Protein AF-A0A7R9YYU7-F1 (afdb_monomer)

Radius of gyration: 16.04 Å; Cα contacts (8 Å, |Δi|>4): 219; chains: 1; bounding box: 44×41×41 Å

Nearest PDB structures (foldseek):
  7plb-assembly1_A  TM=6.185E-01  e=3.438E-02  Caulobacter vibrioides CB15
  4qrj-assembly2_B  TM=6.842E-01  e=5.030E-01  Bacteroides uniformis ATCC 8492
  5d9c-assembly1_A  TM=5.749E-01  e=6.822E-01  Photinus pyralis
  5c2v-assembly1_B  TM=3.271E-01  e=8.074E-02  Candidatus Kuenenia stuttgartensis
  6n01-assembly4_D  TM=6.478E-01  e=3.133E+00  Citrobacter koseri ATCC BAA-895

Sequence (99 aa):
RDKVRQQTWKPIGSAIYGKKVNEEFGKKIALSYDGSVLVVSATGYGLVRVFRLLKNSGTDGSFSWAQMGPDIKGPTGGDDGFGQAVGVTDDGITIIVGA

pLDDT: mean 92.87, std 9.55, range [49.62, 98.75]

Secondary structure (DSSP, 8-state):
------------SSPP--SSTT--EEEEEEE-TTS-EEEEEEGGGTEEEEEEEEE-SSTT--EEEEE-SSPEE-TTSSTT-TTSEEEE-TTS--EEEE-

Organism: NCBI:txid2749911

Mean predicted aligned error: 4.76 Å

Foldseek 3Di:
DDDDPPDDDDDAADDDDDPDPQQCWQLEWEAAQVRQKIWIHSQSQLWIWIWGWAQDPDPPRGIHIDTDDDIDHDPPRRPQCWQVYWYAYNVRPDIDIDD

Structure (mmCIF, N/CA/C/O backbone):
data_AF-A0A7R9YYU7-F1
#
_entry.id   AF-A0A7R9YYU7-F1
#
loop_
_atom_site.group_PDB
_atom_site.id
_atom_site.type_symbol
_atom_site.label_atom_id
_atom_site.label_alt_id
_atom_site.label_comp_id
_atom_site.label_asym_id
_atom_site.label_entity_id
_atom_site.label_seq_id
_atom_site.pdbx_PDB_ins_code
_atom_site.Cartn_x
_atom_site.Cartn_y
_atom_site.Cartn_z
_atom_site.occupancy
_atom_site.B_iso_or_equiv
_atom_site.auth_seq_id
_atom_site.auth_comp_id
_atom_site.auth_asym_id
_atom_site.auth_atom_id
_atom_site.pdbx_PDB_model_num
ATOM 1 N N . ARG A 1 1 ? -28.124 29.172 14.518 1.00 49.62 1 ARG A N 1
ATOM 2 C CA . ARG A 1 1 ? -26.666 29.350 14.306 1.00 49.62 1 ARG A CA 1
ATOM 3 C C . ARG A 1 1 ? -26.048 27.963 14.369 1.00 49.62 1 ARG A C 1
ATOM 5 O O . ARG A 1 1 ? -25.842 27.454 15.465 1.00 49.62 1 ARG A O 1
ATOM 12 N N . ASP A 1 2 ? -25.865 27.334 13.213 1.00 52.81 2 ASP A N 1
ATOM 13 C CA . ASP A 1 2 ? -25.385 25.958 13.109 1.00 52.81 2 ASP A CA 1
ATOM 14 C C . ASP A 1 2 ? -23.903 25.881 13.467 1.00 52.81 2 ASP A C 1
ATOM 16 O O . ASP A 1 2 ? -23.068 26.601 12.919 1.00 52.81 2 ASP A O 1
ATOM 20 N N . LYS A 1 3 ? -23.572 25.037 14.447 1.00 56.47 3 LYS A N 1
ATOM 21 C CA . LYS A 1 3 ? -22.185 24.748 14.803 1.00 56.47 3 LYS A CA 1
ATOM 22 C C . LYS A 1 3 ? -21.587 23.887 13.692 1.00 56.47 3 LYS A C 1
ATOM 24 O O . LYS A 1 3 ? -21.900 22.702 13.603 1.00 56.47 3 LYS A O 1
ATOM 29 N N . VAL A 1 4 ? -20.707 24.467 12.880 1.00 66.31 4 VAL A N 1
ATOM 30 C CA . VAL A 1 4 ? -19.809 23.704 12.005 1.00 66.31 4 VAL A CA 1
ATOM 31 C C . VAL A 1 4 ? -18.991 22.773 12.903 1.00 66.31 4 VAL A C 1
ATOM 33 O O . VAL A 1 4 ? -18.192 23.232 13.720 1.00 66.31 4 VAL A O 1
ATOM 36 N N . ARG A 1 5 ? -19.227 21.459 12.818 1.00 68.31 5 ARG A N 1
ATOM 37 C CA . ARG A 1 5 ? -18.371 20.473 13.486 1.00 68.31 5 ARG A CA 1
ATOM 38 C C . ARG A 1 5 ? -17.029 20.486 12.761 1.00 68.31 5 ARG A C 1
ATOM 40 O O . ARG A 1 5 ? -16.981 20.157 11.581 1.00 68.31 5 ARG A O 1
ATOM 47 N N . GLN A 1 6 ? -15.955 20.871 13.446 1.00 70.56 6 GLN A N 1
ATOM 48 C CA . GLN A 1 6 ? -14.610 20.681 12.908 1.00 70.56 6 GLN A CA 1
ATOM 49 C C . GLN A 1 6 ? -14.363 19.176 12.764 1.00 70.56 6 GLN A C 1
ATOM 51 O O . GLN A 1 6 ? -14.312 18.454 13.759 1.00 70.56 6 GLN A O 1
ATOM 56 N N . GLN A 1 7 ? -14.275 18.696 11.525 1.00 83.06 7 GLN A N 1
ATOM 57 C CA . GLN A 1 7 ? -13.852 17.333 11.228 1.00 83.06 7 GLN A CA 1
ATOM 58 C C . GLN A 1 7 ? -12.327 17.323 11.176 1.00 83.06 7 GLN A C 1
ATOM 60 O O . GLN A 1 7 ? -11.725 17.915 10.283 1.00 83.06 7 GLN A O 1
ATOM 65 N N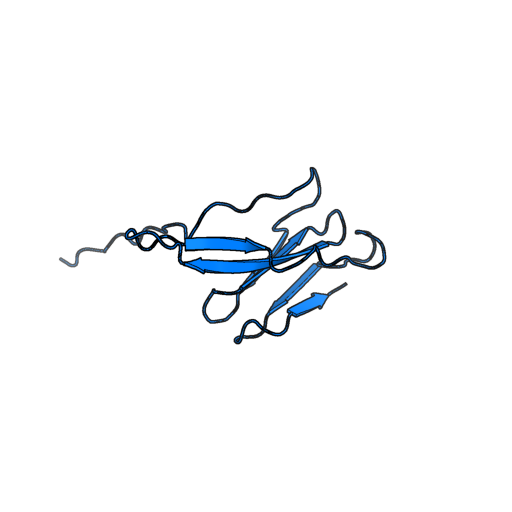 . THR A 1 8 ? -11.704 16.696 12.168 1.00 87.38 8 THR A N 1
ATOM 66 C CA . THR A 1 8 ? -10.259 16.482 12.192 1.00 87.38 8 THR A CA 1
ATOM 67 C C . THR A 1 8 ? -9.950 15.076 11.701 1.00 87.38 8 THR A C 1
ATOM 69 O O . THR A 1 8 ? -10.615 14.106 12.068 1.00 87.38 8 THR A O 1
ATOM 72 N N . TRP A 1 9 ? -8.931 14.958 10.854 1.00 89.94 9 TRP A N 1
ATOM 73 C CA . TRP A 1 9 ? -8.416 13.658 10.446 1.00 89.94 9 TRP A CA 1
ATOM 74 C C . TRP A 1 9 ? -7.651 13.038 11.611 1.00 89.94 9 TRP A C 1
ATOM 76 O O . TRP A 1 9 ? -6.706 13.633 12.130 1.00 89.94 9 TRP A O 1
ATOM 86 N N . LYS A 1 10 ? -8.059 11.834 12.018 1.00 89.62 10 LYS A N 1
ATOM 87 C CA . LYS A 1 10 ? -7.328 11.021 12.989 1.00 89.62 10 LYS A CA 1
ATOM 88 C C . LYS A 1 10 ? -6.660 9.858 12.248 1.00 89.62 10 LYS A C 1
ATOM 90 O O . LYS A 1 10 ? -7.368 9.122 11.562 1.00 89.62 10 LYS A O 1
ATOM 95 N N . PRO A 1 11 ? -5.338 9.661 12.389 1.00 92.19 11 PRO A N 1
ATOM 96 C CA . PRO A 1 11 ? -4.664 8.500 11.818 1.00 92.19 11 PRO A CA 1
ATOM 97 C C . PRO A 1 11 ? -5.247 7.184 12.341 1.00 92.19 11 PRO A C 1
ATOM 99 O O . PRO A 1 11 ? -5.618 7.087 13.516 1.00 92.19 11 PRO A O 1
ATOM 102 N N . ILE A 1 12 ? -5.281 6.166 11.478 1.00 93.69 12 ILE A N 1
ATOM 103 C CA . ILE A 1 12 ? -5.608 4.793 11.859 1.00 93.69 12 ILE A CA 1
ATOM 104 C C . ILE A 1 12 ? -4.336 3.944 11.850 1.00 93.69 12 ILE A C 1
ATOM 106 O O . ILE A 1 12 ? -3.707 3.732 10.815 1.00 93.69 12 ILE A O 1
ATOM 110 N N . GLY A 1 13 ? -3.948 3.498 13.043 1.00 93.19 13 GLY A N 1
ATOM 111 C CA . GLY A 1 13 ? -2.696 2.791 13.283 1.00 93.19 13 GLY A CA 1
ATOM 112 C C . GLY A 1 13 ? -1.435 3.642 13.167 1.00 93.19 13 GLY A C 1
ATOM 113 O O . GLY A 1 13 ? -1.475 4.855 12.959 1.00 93.19 13 GLY A O 1
ATOM 114 N N . SER A 1 14 ? -0.301 2.981 13.385 1.00 91.75 14 SER A N 1
ATOM 115 C CA . SER A 1 14 ? 1.024 3.597 13.321 1.00 91.75 14 SER A CA 1
ATOM 116 C C . SER A 1 14 ? 1.423 3.929 11.886 1.00 91.75 14 SER A C 1
ATOM 118 O O . SER A 1 14 ? 0.999 3.263 10.940 1.00 91.75 14 SER A O 1
ATOM 120 N N . ALA A 1 15 ? 2.289 4.932 11.735 1.00 95.38 15 ALA A N 1
ATOM 121 C CA . ALA A 1 15 ? 2.902 5.249 10.453 1.00 95.38 15 ALA A CA 1
ATOM 122 C C . ALA A 1 15 ? 3.685 4.047 9.904 1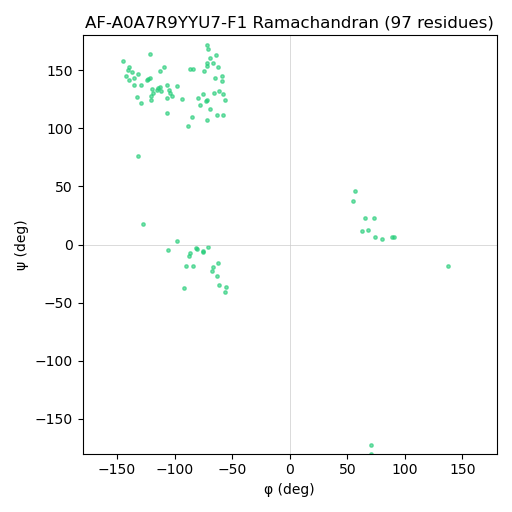.00 95.38 15 ALA A C 1
ATOM 124 O O . ALA A 1 15 ? 4.368 3.336 10.645 1.00 95.38 15 ALA A O 1
ATOM 125 N N . ILE A 1 16 ? 3.594 3.850 8.591 1.00 96.94 16 ILE A N 1
ATOM 126 C CA . ILE A 1 16 ? 4.352 2.840 7.857 1.00 96.94 16 ILE A CA 1
ATOM 127 C C . ILE A 1 16 ? 5.501 3.556 7.154 1.00 96.94 16 ILE A C 1
ATOM 129 O O . ILE A 1 16 ? 5.276 4.527 6.433 1.00 96.94 16 ILE A O 1
ATOM 133 N N . TYR A 1 17 ? 6.721 3.068 7.351 1.00 96.44 17 TYR A N 1
ATOM 134 C CA . TYR A 1 17 ? 7.919 3.655 6.761 1.00 96.44 17 TYR A CA 1
ATOM 135 C C . TYR A 1 17 ? 8.499 2.761 5.675 1.00 96.44 17 TYR A C 1
ATOM 137 O O . TYR A 1 17 ? 8.373 1.533 5.709 1.00 96.44 17 TYR A O 1
ATOM 145 N N . GLY A 1 18 ? 9.192 3.401 4.738 1.00 96.06 18 GLY A N 1
ATOM 146 C CA . GLY A 1 18 ? 10.071 2.690 3.833 1.00 96.06 18 GLY A CA 1
ATOM 147 C C . GLY A 1 18 ? 11.221 1.995 4.575 1.00 96.06 18 GLY A C 1
ATOM 148 O O . GLY A 1 18 ? 11.642 2.427 5.647 1.00 96.06 18 GLY A O 1
ATOM 149 N N . LYS A 1 19 ? 11.734 0.907 3.999 1.00 96.00 19 LYS A N 1
ATOM 150 C CA . LYS A 1 19 ? 12.829 0.088 4.536 1.00 96.00 19 LYS A CA 1
ATOM 151 C C . LYS A 1 19 ? 14.209 0.557 4.063 1.00 96.00 19 LYS A C 1
ATOM 153 O O . LYS A 1 19 ? 15.208 0.168 4.662 1.00 96.00 19 LYS A O 1
ATOM 158 N N . LYS A 1 20 ? 14.288 1.343 2.982 1.00 95.06 20 LYS A N 1
ATOM 159 C CA . LYS A 1 20 ? 15.548 1.786 2.362 1.00 95.06 20 LYS A CA 1
ATOM 160 C C . LYS A 1 20 ? 15.492 3.243 1.915 1.00 95.06 20 LYS A C 1
ATOM 162 O O . LYS A 1 20 ? 14.441 3.761 1.555 1.00 95.06 20 LYS A O 1
ATOM 167 N N . VAL A 1 21 ? 16.657 3.882 1.875 1.00 95.69 21 VAL A N 1
ATOM 168 C CA . VAL A 1 21 ? 16.825 5.193 1.237 1.00 95.69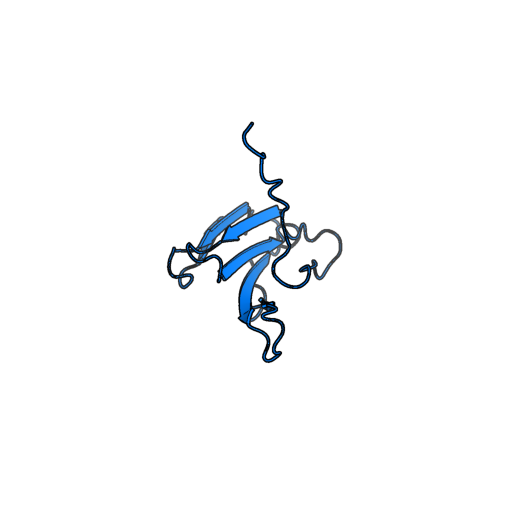 21 VAL A CA 1
ATOM 169 C C . VAL A 1 21 ? 16.573 5.059 -0.270 1.00 95.69 21 VAL A C 1
ATOM 171 O O . VAL A 1 21 ? 16.931 4.046 -0.873 1.00 95.69 21 VAL A O 1
ATOM 174 N N . ASN A 1 22 ? 15.956 6.082 -0.867 1.00 93.06 22 ASN A N 1
ATOM 175 C CA . ASN A 1 22 ? 15.623 6.181 -2.295 1.00 93.06 22 ASN A CA 1
ATOM 176 C C . ASN A 1 22 ? 14.646 5.131 -2.834 1.00 93.06 22 ASN A C 1
ATOM 178 O O . ASN A 1 22 ? 14.461 5.057 -4.041 1.00 93.06 22 ASN A O 1
ATOM 182 N N . GLU A 1 23 ? 13.975 4.342 -1.988 1.00 94.69 23 GLU A N 1
ATOM 183 C CA . GLU A 1 23 ? 13.014 3.365 -2.514 1.00 94.69 23 GLU A CA 1
ATOM 184 C C . GLU A 1 23 ? 11.696 3.975 -2.992 1.00 94.69 23 GLU A C 1
ATOM 186 O O . GLU A 1 23 ? 10.875 3.271 -3.563 1.00 94.69 23 GLU A O 1
ATOM 191 N N . GLU A 1 24 ? 11.496 5.280 -2.796 1.00 96.06 24 GLU A N 1
ATOM 192 C CA . GLU A 1 24 ? 10.279 5.985 -3.212 1.00 96.06 24 GLU A CA 1
ATOM 193 C C . GLU A 1 24 ? 9.004 5.336 -2.635 1.00 96.06 24 GLU A C 1
ATOM 195 O O . GLU A 1 24 ? 7.973 5.233 -3.303 1.00 96.06 24 GLU A O 1
ATOM 200 N N . PHE A 1 25 ? 9.080 4.852 -1.389 1.00 98.00 25 PHE A N 1
ATOM 201 C CA . PHE A 1 25 ? 7.944 4.244 -0.700 1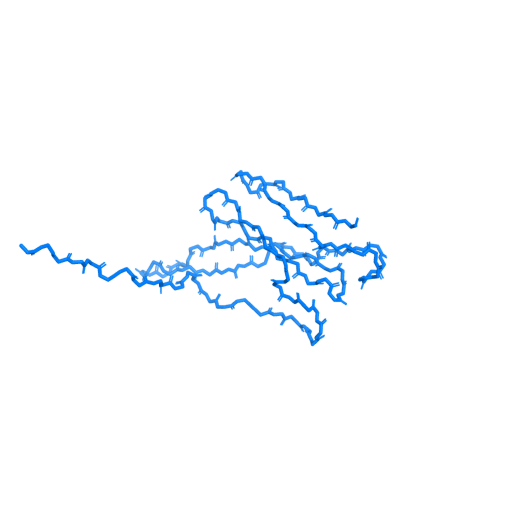.00 98.00 25 PHE A CA 1
ATOM 202 C C . PHE A 1 25 ? 6.774 5.229 -0.623 1.00 98.00 25 PHE A C 1
ATOM 204 O O . PHE A 1 25 ? 6.942 6.368 -0.187 1.00 98.00 25 PHE A O 1
ATOM 211 N N . GLY A 1 26 ? 5.588 4.785 -1.034 1.00 97.69 26 GLY A N 1
ATOM 212 C CA . GLY A 1 26 ? 4.395 5.628 -1.070 1.00 97.69 26 GLY A CA 1
ATOM 213 C C . GLY A 1 26 ? 4.175 6.366 -2.390 1.00 97.69 26 GLY A C 1
ATOM 214 O O . GLY A 1 26 ? 3.250 7.171 -2.460 1.00 97.69 26 GLY A O 1
ATOM 215 N N . LYS A 1 27 ? 4.967 6.110 -3.445 1.00 96.81 27 LYS A N 1
ATOM 216 C CA . LYS A 1 27 ? 4.790 6.792 -4.746 1.00 96.81 27 LYS A CA 1
ATOM 217 C C . LYS A 1 27 ? 3.425 6.522 -5.386 1.00 96.81 27 LYS A C 1
ATOM 219 O O . LYS A 1 27 ? 2.873 7.405 -6.048 1.00 96.81 27 LYS A O 1
ATOM 224 N N . LYS A 1 28 ? 2.888 5.314 -5.198 1.00 98.00 28 LYS A N 1
ATOM 225 C CA . LYS A 1 28 ? 1.530 4.902 -5.567 1.00 98.00 28 LYS A CA 1
ATOM 226 C C . LYS A 1 28 ? 0.907 4.125 -4.419 1.00 98.00 28 LYS A C 1
ATOM 228 O O . LYS A 1 28 ? 1.588 3.354 -3.740 1.00 98.00 28 LYS A O 1
ATOM 233 N N . ILE A 1 29 ? -0.391 4.337 -4.228 1.00 98.25 29 ILE A N 1
ATOM 234 C CA . ILE A 1 29 ? -1.188 3.671 -3.203 1.00 98.25 29 ILE A CA 1
ATOM 235 C C . ILE A 1 29 ? -2.533 3.230 -3.775 1.00 98.25 29 ILE A C 1
ATOM 237 O O . ILE A 1 29 ? -3.082 3.904 -4.646 1.00 98.25 29 ILE A O 1
ATOM 241 N N . ALA A 1 30 ? -3.071 2.132 -3.256 1.00 98.56 30 ALA A N 1
ATOM 242 C CA . ALA A 1 30 ? -4.451 1.711 -3.471 1.00 98.56 30 ALA A CA 1
ATOM 243 C C . ALA A 1 30 ? -5.015 1.111 -2.177 1.00 98.56 30 ALA A C 1
ATOM 245 O O . ALA A 1 30 ? -4.282 0.465 -1.428 1.00 98.56 30 ALA A O 1
ATOM 246 N N . LEU A 1 31 ? -6.300 1.330 -1.914 1.00 98.38 31 LEU A N 1
ATOM 247 C CA . LEU A 1 31 ? -7.017 0.801 -0.751 1.00 98.38 31 LEU A CA 1
ATOM 248 C C . LEU A 1 31 ? -8.194 -0.050 -1.223 1.00 98.38 31 LEU A C 1
ATOM 250 O O . LEU A 1 31 ? -8.837 0.309 -2.210 1.00 98.38 31 LEU A O 1
ATOM 254 N N . SER A 1 32 ? -8.477 -1.143 -0.513 1.00 98.69 32 SER A N 1
ATOM 255 C CA . SER A 1 32 ? -9.730 -1.885 -0.676 1.00 98.69 32 SER A CA 1
ATOM 256 C C . SER A 1 32 ? -10.920 -1.017 -0.267 1.00 98.69 32 SER A C 1
ATOM 258 O O . SER A 1 32 ? -10.764 -0.019 0.444 1.00 98.69 32 SER A O 1
ATOM 260 N N . TYR A 1 33 ? -12.123 -1.412 -0.682 1.00 98.44 33 TYR A N 1
ATOM 261 C CA . TYR A 1 33 ? -13.346 -0.653 -0.418 1.00 98.44 33 TYR A CA 1
ATOM 262 C C . TYR A 1 33 ? -13.579 -0.405 1.082 1.00 98.44 33 TYR A C 1
ATOM 264 O O . TYR A 1 33 ? -13.948 0.694 1.494 1.00 98.44 33 TYR A O 1
ATOM 272 N N . ASP A 1 34 ? -13.320 -1.416 1.911 1.00 97.50 34 ASP A N 1
ATOM 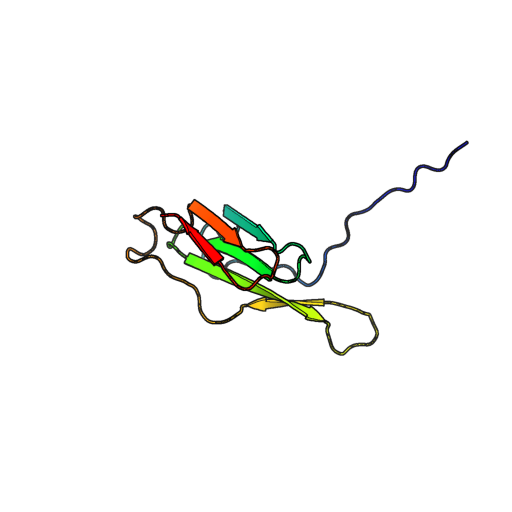273 C CA . ASP A 1 34 ? -13.450 -1.345 3.370 1.00 97.50 34 ASP A CA 1
ATOM 274 C C . ASP A 1 34 ? -12.237 -0.702 4.074 1.00 97.50 34 ASP A C 1
ATOM 276 O O . ASP A 1 34 ? -12.232 -0.552 5.298 1.00 97.50 34 ASP A O 1
ATOM 280 N N . GLY A 1 35 ? -11.197 -0.341 3.316 1.00 97.38 35 GLY A N 1
ATOM 281 C CA . GLY A 1 35 ? -9.944 0.211 3.819 1.00 97.38 35 GLY A CA 1
ATOM 282 C C . GLY A 1 35 ? -9.094 -0.766 4.635 1.00 97.38 35 GLY A C 1
ATOM 283 O O . GLY A 1 35 ? -8.162 -0.323 5.306 1.00 97.38 35 GLY A O 1
ATOM 284 N N . SER A 1 36 ? -9.390 -2.071 4.622 1.00 97.56 36 SER A N 1
ATOM 285 C CA . SER A 1 36 ? -8.653 -3.065 5.409 1.00 97.56 36 SER A CA 1
ATOM 286 C C . SER A 1 36 ? -7.377 -3.571 4.732 1.00 97.56 36 SER A C 1
ATOM 288 O O . SER A 1 36 ? -6.492 -4.078 5.427 1.00 97.56 36 SER A O 1
ATOM 290 N N . VAL A 1 37 ? -7.244 -3.399 3.412 1.00 98.56 37 VAL A N 1
ATOM 291 C CA . VAL A 1 37 ? -6.050 -3.747 2.631 1.00 98.56 37 VAL A CA 1
ATOM 292 C C . VAL A 1 37 ? -5.500 -2.503 1.944 1.00 98.56 37 VAL A C 1
ATOM 294 O O . VAL A 1 37 ? -6.216 -1.798 1.238 1.00 98.56 37 VAL A O 1
ATOM 297 N N . LEU A 1 38 ? -4.207 -2.252 2.135 1.00 98.56 38 LEU A N 1
ATOM 298 C CA . LEU A 1 38 ? -3.459 -1.142 1.551 1.00 98.56 38 LEU A CA 1
ATOM 299 C C . LEU A 1 38 ? -2.309 -1.691 0.706 1.00 98.56 38 LEU A C 1
ATOM 301 O O . LEU A 1 38 ? -1.451 -2.416 1.206 1.00 98.56 38 LEU A O 1
ATOM 305 N N . VAL A 1 39 ? -2.249 -1.298 -0.560 1.00 98.75 39 VAL A N 1
ATOM 306 C CA . VAL A 1 39 ? -1.137 -1.596 -1.467 1.00 98.75 39 VAL A CA 1
ATOM 307 C C . VAL A 1 39 ? -0.294 -0.340 -1.621 1.00 98.75 39 VAL A C 1
ATOM 309 O O . VAL A 1 39 ? -0.830 0.731 -1.893 1.00 98.75 39 VAL A O 1
ATOM 312 N N . VAL A 1 40 ? 1.021 -0.463 -1.448 1.00 98.69 40 VAL A N 1
ATOM 313 C CA . VAL A 1 40 ? 1.969 0.653 -1.515 1.00 98.69 40 VAL A CA 1
ATOM 314 C C . VAL A 1 40 ? 3.151 0.273 -2.392 1.00 98.69 40 VAL A C 1
ATOM 316 O O . VAL A 1 40 ? 3.808 -0.742 -2.153 1.00 98.69 40 VAL A O 1
ATOM 319 N N . SER A 1 41 ? 3.456 1.099 -3.387 1.00 98.12 41 SER A N 1
ATOM 320 C CA . SER A 1 41 ? 4.653 0.923 -4.205 1.00 98.12 41 SER A CA 1
ATOM 321 C C . SER A 1 41 ? 5.891 1.538 -3.541 1.00 98.12 41 SER A C 1
ATOM 323 O O . SER A 1 41 ? 5.812 2.533 -2.816 1.00 98.12 41 SER A O 1
ATOM 325 N N . ALA A 1 42 ? 7.051 0.966 -3.845 1.00 97.31 42 ALA A N 1
ATOM 326 C CA . ALA A 1 42 ? 8.374 1.539 -3.637 1.00 97.31 42 ALA A CA 1
ATOM 327 C C . ALA A 1 42 ? 9.159 1.368 -4.948 1.00 97.31 42 ALA A C 1
ATOM 329 O O . ALA A 1 42 ? 9.958 0.444 -5.128 1.00 97.31 42 ALA A O 1
ATOM 330 N N . THR A 1 43 ? 8.826 2.224 -5.915 1.00 95.12 43 THR A N 1
ATOM 331 C CA . THR A 1 43 ? 9.237 2.103 -7.323 1.00 95.12 43 THR A CA 1
ATOM 332 C C . THR A 1 43 ? 10.728 2.291 -7.537 1.00 95.12 43 THR A C 1
ATOM 334 O O . THR A 1 43 ? 11.249 1.749 -8.503 1.00 95.12 43 THR A O 1
ATOM 337 N N . GLY A 1 44 ? 11.434 2.968 -6.626 1.00 94.50 44 GLY A N 1
ATOM 338 C CA . GLY A 1 44 ? 12.885 3.148 -6.728 1.00 94.50 44 GLY A CA 1
ATOM 339 C C . GLY A 1 44 ? 13.678 1.835 -6.685 1.00 94.50 44 GLY A C 1
ATOM 340 O O . GLY A 1 44 ? 14.839 1.820 -7.068 1.00 94.50 44 GLY A O 1
ATOM 341 N N . TYR A 1 45 ? 13.055 0.735 -6.240 1.00 94.94 45 TYR A N 1
ATOM 342 C CA . TYR A 1 45 ? 13.607 -0.626 -6.340 1.00 94.94 45 TYR A CA 1
ATOM 343 C C . TYR A 1 45 ? 12.624 -1.614 -6.992 1.00 94.94 45 TYR A C 1
ATOM 345 O O . TYR A 1 45 ? 12.743 -2.826 -6.793 1.00 94.94 45 TYR A O 1
ATOM 353 N N . GLY A 1 46 ? 11.602 -1.118 -7.699 1.00 96.00 46 GLY A N 1
ATOM 354 C CA . GLY A 1 46 ? 10.585 -1.963 -8.333 1.00 96.00 46 GLY A CA 1
ATOM 355 C C . GLY A 1 46 ? 9.878 -2.884 -7.338 1.00 96.00 46 GLY A C 1
ATOM 356 O O . GLY A 1 46 ? 9.765 -4.086 -7.580 1.00 96.00 46 GLY A O 1
ATOM 357 N N . LEU A 1 47 ? 9.456 -2.351 -6.185 1.00 97.31 47 LEU A N 1
ATOM 358 C CA . LEU A 1 47 ? 8.785 -3.125 -5.138 1.00 97.31 47 LEU A CA 1
ATOM 359 C C . LEU A 1 47 ? 7.325 -2.697 -4.969 1.00 97.31 47 LEU A C 1
ATOM 361 O O . LEU A 1 47 ? 6.980 -1.522 -5.093 1.00 97.31 47 LEU A O 1
ATOM 365 N N . VAL A 1 48 ? 6.485 -3.645 -4.566 1.00 98.25 48 VAL A N 1
ATOM 366 C CA . VAL A 1 48 ? 5.138 -3.405 -4.043 1.00 98.25 48 VAL A CA 1
ATOM 367 C C . VAL A 1 48 ? 4.986 -4.144 -2.716 1.00 98.25 48 VAL A C 1
ATOM 369 O O . VAL A 1 48 ? 5.431 -5.281 -2.557 1.00 98.25 48 VAL A O 1
ATOM 372 N N . ARG A 1 49 ? 4.376 -3.484 -1.733 1.00 98.62 49 ARG A N 1
ATOM 373 C CA . ARG A 1 49 ? 4.079 -4.047 -0.414 1.00 98.62 49 ARG A CA 1
ATOM 374 C C . ARG A 1 49 ? 2.591 -3.944 -0.142 1.00 98.62 49 ARG A C 1
ATOM 376 O O . ARG A 1 49 ? 1.955 -2.951 -0.483 1.00 98.62 49 ARG A O 1
ATOM 383 N N . VAL A 1 50 ? 2.063 -4.972 0.501 1.00 98.75 50 VAL A N 1
ATOM 384 C CA . VAL A 1 50 ? 0.649 -5.092 0.845 1.00 98.75 50 VAL A CA 1
ATOM 385 C C . VAL A 1 50 ? 0.549 -5.078 2.356 1.00 98.75 50 VAL A C 1
ATOM 387 O O . VAL A 1 50 ? 1.311 -5.775 3.021 1.00 98.75 50 VAL A O 1
ATOM 390 N N . PHE A 1 51 ? -0.363 -4.295 2.906 1.00 98.69 51 PHE A N 1
ATOM 391 C CA . PHE A 1 51 ? -0.588 -4.181 4.337 1.00 98.69 51 PHE A CA 1
ATOM 392 C C . PHE A 1 51 ? -2.041 -4.489 4.657 1.00 98.69 51 PHE A C 1
ATOM 394 O O . PHE A 1 51 ? -2.942 -4.067 3.937 1.00 98.69 51 PHE A O 1
ATOM 401 N N . ARG A 1 52 ? -2.258 -5.184 5.772 1.00 98.25 52 ARG A N 1
ATOM 402 C CA . ARG A 1 52 ? -3.574 -5.396 6.361 1.00 98.25 52 ARG A CA 1
ATOM 403 C C . ARG A 1 52 ? -3.725 -4.552 7.609 1.00 98.25 52 ARG A C 1
ATOM 405 O O . ARG A 1 52 ? -2.818 -4.515 8.444 1.00 98.25 52 ARG A O 1
ATOM 412 N N . LEU A 1 53 ? -4.885 -3.934 7.755 1.00 97.94 53 LEU A N 1
ATOM 413 C CA . LEU A 1 53 ? -5.282 -3.289 8.988 1.00 97.94 53 LEU A CA 1
ATOM 414 C C . LEU A 1 53 ? -5.752 -4.350 9.988 1.00 97.94 53 LEU A C 1
ATOM 416 O O . LEU A 1 53 ? -6.700 -5.095 9.737 1.00 97.94 53 LEU A O 1
ATOM 420 N N . LEU A 1 54 ? -5.085 -4.419 11.132 1.00 96.88 54 LEU A N 1
ATOM 421 C CA . LEU A 1 54 ? -5.390 -5.343 12.214 1.00 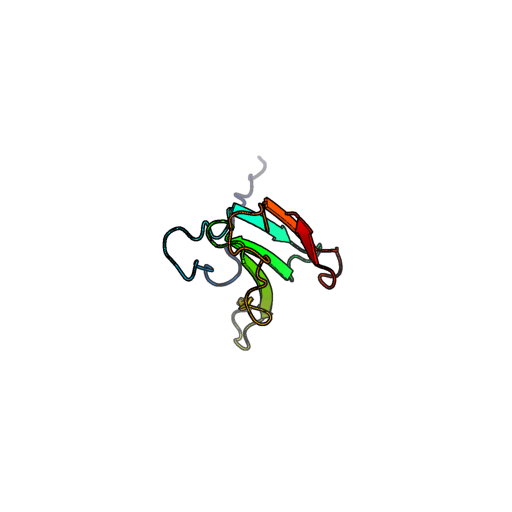96.88 54 LEU A CA 1
ATOM 422 C C . LEU A 1 54 ? -5.902 -4.568 13.418 1.00 96.88 54 LEU A C 1
ATOM 424 O O . LEU A 1 54 ? -5.336 -3.546 13.804 1.00 96.88 54 LEU A O 1
ATOM 428 N N . LYS A 1 55 ? -6.970 -5.069 14.035 1.00 95.19 55 LYS A N 1
ATOM 429 C CA . LYS A 1 55 ? -7.426 -4.566 15.329 1.00 95.19 55 LYS A CA 1
ATOM 430 C C . LYS A 1 55 ? -6.484 -5.082 16.413 1.00 95.19 55 LYS A C 1
ATOM 432 O O . LYS A 1 55 ? -6.233 -6.284 16.485 1.00 95.19 55 LYS A O 1
ATOM 437 N N . ASN A 1 56 ? -5.984 -4.189 17.259 1.00 93.50 56 ASN A N 1
ATOM 438 C CA . ASN A 1 56 ? -5.139 -4.574 18.383 1.00 93.50 56 ASN A CA 1
ATOM 439 C C . ASN A 1 56 ? -5.999 -5.215 19.487 1.00 93.50 56 ASN A C 1
ATOM 441 O O . ASN A 1 56 ? -7.157 -4.843 19.679 1.00 93.50 56 ASN A O 1
ATOM 445 N N . SER A 1 57 ? -5.430 -6.152 20.250 1.00 91.62 57 SER A N 1
ATOM 446 C CA . SER A 1 57 ? -6.149 -6.877 21.317 1.00 91.62 57 SER A CA 1
ATOM 447 C C . SER A 1 57 ? -6.479 -6.034 22.560 1.00 91.62 57 SER A C 1
ATOM 449 O O . SER A 1 57 ? -7.086 -6.544 23.499 1.00 91.62 57 SER A O 1
ATOM 451 N N . GLY A 1 58 ? -6.059 -4.767 22.600 1.00 86.75 58 GLY A N 1
ATOM 452 C CA . GLY A 1 58 ? -6.342 -3.849 23.701 1.00 86.75 58 GLY A CA 1
ATOM 453 C C . GLY A 1 58 ? -7.803 -3.390 23.756 1.00 86.75 58 GLY A C 1
ATOM 454 O O . GLY A 1 58 ? -8.603 -3.628 22.852 1.00 86.75 58 GLY A O 1
ATOM 455 N N . THR A 1 59 ? -8.155 -2.687 24.832 1.00 85.00 59 THR A N 1
ATOM 456 C CA . THR A 1 59 ? -9.505 -2.131 25.044 1.00 85.00 59 THR A CA 1
ATOM 457 C C . THR A 1 59 ? -9.705 -0.751 24.413 1.00 85.00 59 THR A C 1
ATOM 459 O O . THR A 1 59 ? -10.825 -0.251 24.375 1.00 85.00 59 THR A O 1
ATOM 462 N N . ASP A 1 60 ? -8.643 -0.137 23.892 1.00 89.31 60 ASP A N 1
ATOM 463 C CA . ASP A 1 60 ? -8.647 1.219 23.331 1.00 89.31 60 ASP A CA 1
ATOM 464 C C . ASP A 1 60 ? -9.195 1.303 21.894 1.00 89.31 60 ASP A C 1
ATOM 466 O O . ASP A 1 60 ? -9.321 2.396 21.338 1.00 89.31 60 ASP A O 1
ATOM 470 N N . GLY A 1 61 ? -9.522 0.157 21.284 1.00 87.12 61 GLY A N 1
ATOM 471 C CA . GLY A 1 61 ? -10.008 0.086 19.907 1.00 87.12 61 GLY A CA 1
ATOM 472 C C . GLY A 1 61 ? -8.968 0.523 18.873 1.00 87.12 61 GLY A C 1
ATOM 473 O O . GLY A 1 61 ? -9.343 0.939 17.777 1.00 87.12 61 GLY A O 1
ATOM 474 N N . SER A 1 62 ? -7.678 0.470 19.215 1.00 93.06 62 SER A N 1
ATOM 475 C CA . SER A 1 62 ? -6.597 0.829 18.303 1.00 93.06 62 SER A CA 1
ATOM 476 C C . SER A 1 62 ? -6.400 -0.214 17.198 1.00 93.06 62 SER A C 1
ATOM 478 O O . SER A 1 62 ? -6.753 -1.389 17.326 1.00 93.06 62 SER A O 1
ATOM 480 N N . PHE A 1 63 ? -5.817 0.238 16.091 1.00 96.19 63 PHE A N 1
ATOM 481 C CA . PHE A 1 63 ? -5.464 -0.599 14.951 1.00 96.19 63 PHE A CA 1
ATOM 482 C C . PHE A 1 63 ? -3.962 -0.515 14.676 1.00 96.19 63 PHE A C 1
ATOM 484 O O . PHE A 1 63 ? -3.285 0.397 15.150 1.00 96.19 63 PHE A O 1
ATOM 491 N N . SER A 1 64 ? -3.434 -1.451 13.901 1.00 96.44 64 SER A N 1
ATOM 492 C CA . SER A 1 64 ? -2.070 -1.435 13.381 1.00 96.44 64 SER A CA 1
ATOM 493 C C . SER A 1 64 ? -2.050 -1.938 11.941 1.00 96.44 64 SER A C 1
ATOM 495 O O . SER A 1 64 ? -2.887 -2.742 11.540 1.00 96.44 64 SER A O 1
ATOM 497 N N . TRP A 1 65 ? -1.101 -1.448 11.148 1.00 98.00 65 TRP A N 1
ATOM 498 C CA . TRP A 1 65 ? -0.861 -1.956 9.802 1.00 98.00 65 TRP A CA 1
ATOM 499 C C . TRP A 1 65 ? 0.229 -3.020 9.846 1.00 98.00 65 TRP A C 1
ATOM 501 O O . TRP A 1 65 ? 1.332 -2.760 10.329 1.00 98.00 65 TRP A O 1
ATOM 511 N N . ALA A 1 66 ? -0.065 -4.204 9.319 1.00 97.50 66 ALA A N 1
ATOM 512 C CA . ALA A 1 66 ? 0.878 -5.312 9.234 1.00 97.50 66 ALA A CA 1
ATOM 513 C C . ALA A 1 66 ? 1.113 -5.693 7.774 1.00 97.50 66 ALA A C 1
ATOM 515 O O . ALA A 1 66 ? 0.157 -5.886 7.025 1.00 97.50 66 ALA A O 1
ATOM 516 N N . GLN A 1 67 ? 2.377 -5.817 7.362 1.00 98.25 67 GLN A N 1
ATOM 517 C CA . GLN A 1 67 ? 2.693 -6.253 6.002 1.00 98.25 67 GLN A CA 1
ATOM 518 C C . GLN A 1 67 ? 2.240 -7.707 5.792 1.00 98.25 67 GLN A C 1
ATOM 520 O O . GLN A 1 67 ? 2.550 -8.589 6.594 1.00 98.25 67 GLN A O 1
ATOM 525 N N . MET A 1 68 ? 1.522 -7.957 4.701 1.00 97.88 68 MET A N 1
ATOM 526 C CA . MET A 1 68 ? 1.095 -9.280 4.265 1.00 97.88 68 MET A CA 1
ATOM 527 C C . MET A 1 68 ? 2.171 -9.897 3.375 1.00 97.88 68 MET A C 1
ATOM 529 O O . MET A 1 68 ? 2.285 -9.566 2.198 1.00 97.88 68 MET A O 1
ATOM 533 N N . GLY A 1 69 ? 2.948 -10.816 3.944 1.00 97.56 69 GLY A N 1
ATOM 534 C CA . GLY A 1 69 ? 3.977 -11.540 3.203 1.00 97.56 69 GLY A CA 1
ATOM 535 C C . GLY A 1 69 ? 5.191 -10.683 2.801 1.00 97.56 69 GLY A C 1
ATOM 536 O O . GLY A 1 69 ? 5.358 -9.551 3.269 1.00 97.56 69 GLY A O 1
ATOM 537 N N . PRO A 1 70 ? 6.096 -11.246 1.980 1.00 97.50 70 PRO A N 1
ATOM 538 C CA . PRO A 1 70 ? 7.300 -10.557 1.523 1.00 97.50 70 PRO A CA 1
ATOM 539 C C . PRO A 1 70 ? 6.987 -9.433 0.521 1.00 97.50 70 PRO A C 1
ATOM 541 O O . PRO A 1 70 ? 5.881 -9.324 0.004 1.00 97.50 70 PRO A O 1
ATOM 544 N N . ASP A 1 71 ? 7.986 -8.593 0.240 1.00 97.50 71 ASP A N 1
ATOM 545 C CA . ASP A 1 71 ? 7.897 -7.577 -0.815 1.00 97.50 71 ASP A CA 1
ATOM 546 C C . ASP A 1 71 ? 7.681 -8.262 -2.181 1.00 97.50 71 ASP A C 1
ATOM 548 O O . ASP A 1 71 ? 8.414 -9.191 -2.535 1.00 97.50 71 ASP A O 1
ATOM 552 N N . ILE A 1 72 ? 6.710 -7.781 -2.959 1.00 97.25 72 ILE A N 1
ATOM 553 C CA . ILE A 1 72 ? 6.489 -8.191 -4.349 1.00 97.25 72 ILE A CA 1
ATOM 554 C C . ILE A 1 72 ? 7.500 -7.430 -5.206 1.00 97.25 72 ILE A C 1
ATOM 556 O O . ILE A 1 72 ? 7.570 -6.205 -5.120 1.00 97.25 72 ILE A O 1
ATOM 560 N N . LYS A 1 73 ? 8.295 -8.140 -6.010 1.00 96.12 73 LYS A N 1
ATOM 561 C CA . LYS A 1 73 ? 9.391 -7.550 -6.789 1.00 96.12 73 LYS A CA 1
ATOM 562 C C . LYS A 1 73 ? 9.119 -7.645 -8.282 1.00 96.12 73 LYS A C 1
ATOM 564 O O . LYS A 1 73 ? 8.761 -8.719 -8.763 1.00 96.12 73 LYS A O 1
ATOM 569 N N . GLY A 1 74 ? 9.361 -6.548 -8.988 1.00 93.44 74 GLY A N 1
ATOM 570 C CA . GLY A 1 74 ? 9.477 -6.550 -10.438 1.00 93.44 74 GLY A CA 1
ATOM 571 C C . GLY A 1 74 ? 10.712 -7.333 -10.895 1.00 93.44 74 GLY A C 1
ATOM 572 O O . GLY A 1 74 ? 11.667 -7.485 -10.123 1.00 93.44 74 GLY A O 1
ATOM 573 N N . PRO A 1 75 ? 10.713 -7.845 -12.134 1.00 88.62 75 PRO A N 1
ATOM 574 C CA . PRO A 1 75 ? 11.791 -8.681 -12.652 1.00 88.62 75 PRO A CA 1
ATOM 575 C C . PRO A 1 75 ? 13.146 -7.965 -12.744 1.00 88.62 75 PRO A C 1
ATOM 577 O O . PRO A 1 75 ? 14.171 -8.639 -12.640 1.00 88.62 75 PRO A O 1
ATOM 580 N N . THR A 1 76 ? 13.183 -6.636 -12.904 1.00 85.69 76 THR A N 1
ATOM 581 C CA . THR A 1 76 ? 14.449 -5.887 -13.062 1.00 85.69 76 THR A CA 1
ATOM 582 C C . THR A 1 76 ? 14.876 -5.085 -11.833 1.00 85.69 76 THR A C 1
ATOM 584 O O . THR A 1 76 ? 15.967 -4.526 -11.821 1.00 85.69 76 THR A O 1
ATOM 587 N N . GLY A 1 77 ? 14.065 -5.040 -10.773 1.00 76.44 77 GLY A N 1
ATOM 588 C CA . 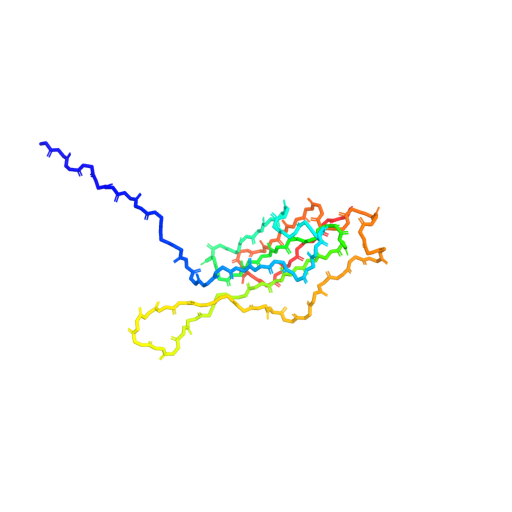GLY A 1 77 ? 14.418 -4.321 -9.545 1.00 76.44 77 GLY A CA 1
ATOM 589 C C . GLY A 1 77 ? 14.348 -2.792 -9.640 1.00 76.44 77 GLY A C 1
ATOM 590 O O . GLY A 1 77 ? 14.984 -2.127 -8.825 1.00 76.44 77 GLY A O 1
ATOM 591 N N . GLY A 1 78 ? 13.566 -2.240 -10.578 1.00 77.38 78 GLY A N 1
ATOM 592 C CA . GLY A 1 78 ? 13.195 -0.814 -10.603 1.00 77.38 78 GLY A CA 1
ATOM 593 C C . GLY A 1 78 ? 13.246 -0.137 -11.970 1.00 77.38 78 GLY A C 1
ATOM 594 O O . GLY A 1 78 ? 12.594 0.888 -12.156 1.00 77.38 78 GLY A O 1
ATOM 595 N N . ASP A 1 79 ? 13.952 -0.723 -12.935 1.00 83.00 79 ASP A N 1
ATOM 596 C CA . ASP A 1 79 ? 14.203 -0.083 -14.234 1.00 83.00 79 ASP A CA 1
ATOM 597 C C . ASP A 1 79 ? 13.100 -0.342 -15.277 1.00 83.00 79 ASP A C 1
ATOM 599 O O . ASP A 1 79 ? 13.093 0.266 -16.345 1.00 83.00 79 ASP A O 1
ATOM 603 N N . ASP A 1 80 ? 12.162 -1.245 -14.987 1.00 88.69 80 ASP A N 1
ATOM 604 C CA . ASP A 1 80 ? 11.091 -1.681 -15.894 1.00 88.69 80 ASP A CA 1
ATOM 605 C C . ASP A 1 80 ? 9.746 -0.980 -15.667 1.00 88.69 80 ASP A C 1
ATOM 607 O O . ASP A 1 80 ? 8.771 -1.333 -16.318 1.00 88.69 80 ASP A O 1
ATOM 611 N N . GLY A 1 81 ? 9.675 -0.015 -14.746 1.00 92.44 81 GLY A N 1
ATOM 612 C CA . GLY A 1 81 ? 8.418 0.650 -14.397 1.00 92.44 81 GLY A CA 1
ATOM 613 C C . GLY A 1 81 ? 7.523 -0.144 -13.437 1.00 92.44 81 GLY A C 1
ATOM 614 O O . GLY A 1 81 ? 6.431 0.318 -13.095 1.00 92.44 81 GLY A O 1
ATOM 615 N N . PHE A 1 82 ? 7.966 -1.292 -12.916 1.00 96.62 82 PHE A N 1
ATOM 616 C CA . PHE A 1 82 ? 7.155 -2.081 -11.991 1.00 96.62 82 PHE A CA 1
ATOM 617 C C . PHE A 1 82 ? 6.709 -1.266 -10.764 1.00 96.62 82 PHE A C 1
ATOM 619 O O . PHE A 1 82 ? 7.514 -0.698 -10.019 1.00 96.62 82 PHE A O 1
ATOM 626 N N . GLY A 1 83 ? 5.397 -1.223 -10.535 1.00 96.56 83 GLY A N 1
ATOM 627 C CA . GLY A 1 83 ? 4.777 -0.458 -9.457 1.00 96.56 83 GLY A CA 1
ATOM 628 C C . GLY A 1 83 ? 4.420 0.989 -9.812 1.00 96.56 83 GLY A C 1
ATOM 629 O O . GLY A 1 83 ? 3.977 1.712 -8.919 1.00 96.56 83 GLY A O 1
ATOM 630 N N . GLN A 1 84 ? 4.560 1.434 -11.073 1.00 96.50 84 GLN A N 1
ATOM 631 C CA . GLN A 1 84 ? 4.092 2.769 -11.502 1.00 96.50 84 GLN A CA 1
ATOM 632 C C . GLN A 1 84 ? 2.562 2.913 -11.465 1.00 96.50 84 GLN A C 1
ATOM 634 O O . GLN A 1 84 ? 2.047 4.032 -11.382 1.00 96.50 84 GLN A O 1
ATOM 639 N N . ALA A 1 85 ? 1.837 1.795 -11.459 1.00 97.44 85 ALA A N 1
ATOM 640 C CA . ALA A 1 85 ? 0.419 1.732 -11.142 1.00 97.44 85 ALA A CA 1
ATOM 641 C C . ALA A 1 85 ? 0.160 0.548 -10.207 1.00 97.44 85 ALA A C 1
ATOM 643 O O . ALA A 1 85 ? 0.697 -0.541 -10.414 1.00 97.44 85 ALA A O 1
ATOM 644 N N . VAL A 1 86 ? -0.668 0.761 -9.186 1.00 98.38 86 VAL A N 1
ATOM 645 C CA . VAL A 1 86 ? -1.133 -0.302 -8.290 1.00 98.38 86 VAL A CA 1
ATOM 646 C C . VAL A 1 86 ? -2.643 -0.202 -8.123 1.00 98.38 86 VAL A C 1
ATOM 648 O O . VAL A 1 86 ? -3.199 0.896 -8.133 1.00 98.38 86 VAL A O 1
ATOM 651 N N . GLY A 1 87 ? -3.296 -1.346 -7.967 1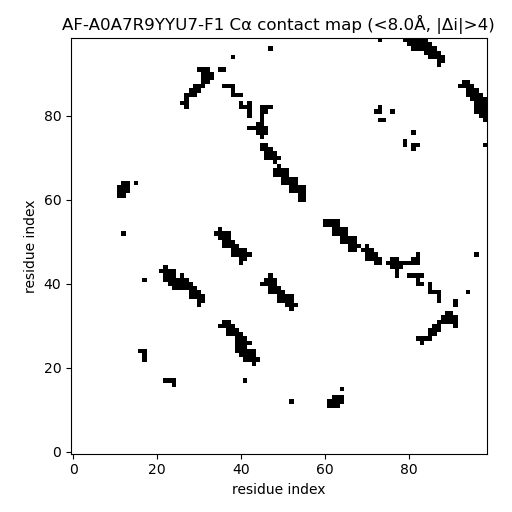.00 98.50 87 GLY A N 1
ATOM 652 C CA . GLY A 1 87 ? -4.724 -1.450 -7.701 1.00 98.50 87 GLY A CA 1
ATOM 653 C C . GLY A 1 87 ? -5.018 -2.626 -6.782 1.00 98.50 87 GLY A C 1
ATOM 654 O O . GLY A 1 87 ? -4.228 -3.567 -6.690 1.00 98.50 87 GLY A O 1
ATOM 655 N N . VAL A 1 88 ? -6.158 -2.567 -6.107 1.00 98.69 88 VAL A N 1
ATOM 656 C CA . VAL A 1 88 ? -6.686 -3.661 -5.294 1.00 98.69 88 VAL A CA 1
ATOM 657 C C . VAL A 1 88 ? -8.192 -3.740 -5.515 1.00 98.69 88 VAL A C 1
ATOM 659 O O . VAL A 1 88 ? -8.839 -2.708 -5.693 1.00 98.69 88 VAL A O 1
ATOM 662 N N . THR A 1 89 ? -8.735 -4.951 -5.577 1.00 98.56 89 THR A N 1
ATOM 663 C CA . THR A 1 89 ? -10.183 -5.162 -5.678 1.00 98.56 89 THR A CA 1
ATOM 664 C C . THR A 1 89 ? -10.896 -4.772 -4.390 1.00 98.56 89 THR A C 1
ATOM 666 O O . THR A 1 89 ? -10.294 -4.719 -3.316 1.00 98.56 89 THR A O 1
ATOM 669 N N . ASP A 1 90 ? -12.202 -4.530 -4.490 1.00 98.38 90 ASP A N 1
ATOM 670 C CA . ASP A 1 90 ? -13.033 -4.124 -3.353 1.00 98.38 90 ASP A CA 1
ATOM 671 C C . ASP A 1 90 ? -12.954 -5.111 -2.179 1.00 98.38 90 ASP A C 1
ATOM 673 O O . ASP A 1 90 ? -12.922 -4.686 -1.026 1.00 98.38 90 ASP A O 1
ATOM 677 N N . ASP A 1 91 ? -12.860 -6.414 -2.473 1.00 97.75 91 ASP A N 1
ATOM 678 C CA . ASP A 1 91 ? -12.713 -7.492 -1.486 1.00 97.75 91 ASP A CA 1
ATOM 679 C C . ASP A 1 91 ? -11.302 -7.609 -0.876 1.00 97.75 91 ASP A C 1
ATOM 681 O O . A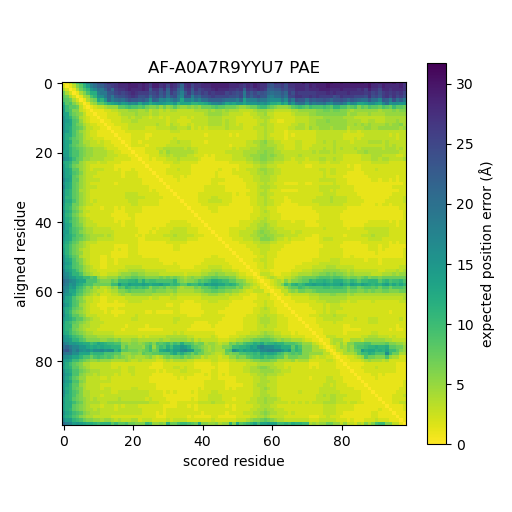SP A 1 91 ? -11.091 -8.396 0.047 1.00 97.75 91 ASP A O 1
ATOM 685 N N . GLY A 1 92 ? -10.325 -6.845 -1.376 1.00 97.50 92 GLY A N 1
ATOM 686 C CA . GLY A 1 92 ? -8.945 -6.858 -0.894 1.00 97.50 92 GLY A CA 1
ATOM 687 C C . GLY A 1 92 ? -8.124 -8.088 -1.299 1.00 97.50 92 GLY A C 1
ATOM 688 O O . GLY A 1 92 ? -6.999 -8.235 -0.819 1.00 97.50 92 GLY A O 1
ATOM 689 N N . ILE A 1 93 ? -8.656 -8.982 -2.142 1.00 96.62 93 ILE A N 1
ATOM 690 C CA . ILE A 1 93 ? -8.027 -10.279 -2.449 1.00 96.62 93 ILE A CA 1
ATOM 691 C C . ILE A 1 93 ? -7.112 -10.196 -3.672 1.00 96.62 93 ILE A C 1
ATOM 693 O O . ILE A 1 93 ? -6.058 -10.834 -3.698 1.00 96.62 93 ILE A O 1
ATOM 697 N N . THR A 1 94 ? -7.494 -9.419 -4.687 1.00 97.88 94 THR A N 1
ATOM 698 C CA . THR A 1 94 ? -6.736 -9.317 -5.937 1.00 97.88 94 THR A CA 1
ATOM 699 C C . THR A 1 94 ? -5.980 -8.004 -5.998 1.00 97.88 94 THR A C 1
ATOM 701 O O . THR A 1 94 ? -6.535 -6.935 -5.757 1.00 97.88 94 THR A O 1
ATOM 704 N N . ILE A 1 95 ? -4.703 -8.091 -6.365 1.00 97.62 95 ILE A N 1
ATOM 705 C CA . ILE A 1 95 ? -3.799 -6.949 -6.477 1.00 97.62 95 ILE A CA 1
ATOM 706 C C . ILE A 1 95 ? -3.306 -6.869 -7.913 1.00 97.62 95 ILE A C 1
ATOM 708 O O . ILE A 1 95 ? -2.895 -7.871 -8.496 1.00 97.62 95 ILE A O 1
ATOM 712 N N . ILE A 1 96 ? -3.339 -5.665 -8.469 1.00 97.38 96 ILE A N 1
ATOM 713 C CA . ILE A 1 96 ? -2.870 -5.366 -9.818 1.00 97.38 96 ILE A CA 1
ATOM 714 C C . ILE A 1 96 ? -1.625 -4.498 -9.689 1.00 97.38 96 ILE A C 1
ATOM 716 O O . ILE A 1 96 ? -1.628 -3.517 -8.943 1.00 97.38 96 ILE A O 1
ATOM 720 N N . VAL A 1 97 ? -0.572 -4.848 -10.424 1.00 97.62 97 VAL A N 1
ATOM 721 C CA . VAL A 1 97 ? 0.657 -4.056 -10.511 1.00 97.62 97 VAL A CA 1
ATOM 722 C C . VAL A 1 97 ? 0.994 -3.849 -11.981 1.00 97.62 97 VAL A C 1
ATOM 724 O O . VAL A 1 97 ? 1.131 -4.818 -12.723 1.00 97.62 97 VAL A O 1
ATOM 727 N N . GLY A 1 98 ? 1.091 -2.588 -12.398 1.00 94.88 98 GLY A N 1
ATOM 728 C CA . GLY A 1 98 ? 1.578 -2.210 -13.723 1.00 94.88 98 GLY A CA 1
ATOM 729 C C . GLY A 1 98 ? 3.100 -2.076 -13.743 1.00 94.88 98 GLY A C 1
ATOM 730 O O . GLY A 1 98 ? 3.693 -1.726 -12.717 1.00 94.88 98 GLY A O 1
ATOM 731 N N . ALA A 1 99 ? 3.695 -2.334 -14.905 1.00 88.94 99 ALA A N 1
ATOM 732 C CA . ALA A 1 99 ? 5.092 -2.074 -15.232 1.00 88.94 99 ALA A CA 1
ATOM 733 C C . ALA A 1 99 ? 5.151 -1.274 -16.537 1.00 88.94 99 ALA A C 1
ATOM 735 O O . ALA A 1 99 ? 4.437 -1.690 -17.481 1.00 88.94 99 ALA A O 1
#

Solvent-accessible surface area (backbone atoms only — not comparable to full-atom values): 5770 Å² total; per-residue (Å²): 134,84,78,80,77,84,82,75,91,73,84,83,35,66,88,84,75,69,93,57,86,74,25,47,57,63,76,29,67,28,56,13,74,82,61,44,28,39,39,34,13,20,34,58,42,3,24,34,39,39,30,34,61,39,78,46,95,60,92,82,74,49,43,36,68,41,71,58,74,73,74,44,70,38,96,72,45,28,84,62,43,22,26,76,38,54,43,43,37,63,88,49,78,51,75,48,72,39,88